Protein AF-N4UGT4-F1 (afdb_monomer)

Radius of gyration: 19.67 Å; Cα contacts (8 Å, |Δi|>4): 16; chains: 1; bounding box: 49×18×50 Å

Structure (mmCIF, N/CA/C/O backbone):
data_AF-N4UGT4-F1
#
_entry.id   AF-N4UGT4-F1
#
loop_
_atom_site.group_PDB
_atom_site.id
_atom_site.type_symbol
_atom_site.label_atom_id
_atom_site.label_alt_id
_atom_site.label_comp_id
_atom_site.label_asym_id
_atom_site.label_entity_id
_atom_site.label_seq_id
_atom_site.pdbx_PDB_ins_code
_atom_site.Cartn_x
_atom_site.Cartn_y
_atom_site.Cartn_z
_atom_site.occupancy
_atom_site.B_iso_or_equiv
_atom_site.auth_seq_id
_atom_site.auth_comp_id
_atom_site.auth_asym_id
_atom_site.auth_atom_id
_atom_site.pdbx_PDB_model_num
ATOM 1 N N . MET A 1 1 ? 36.451 -9.824 -26.937 1.00 43.22 1 MET A N 1
ATOM 2 C CA . MET A 1 1 ? 36.035 -8.416 -26.779 1.00 43.22 1 MET A CA 1
ATOM 3 C C . MET A 1 1 ? 34.948 -8.423 -25.715 1.00 43.22 1 MET A C 1
ATOM 5 O O . MET A 1 1 ? 33.792 -8.650 -26.038 1.00 43.22 1 MET A O 1
ATOM 9 N N . GLU A 1 2 ? 35.345 -8.376 -24.442 1.00 41.41 2 GLU A N 1
ATOM 10 C CA . GLU A 1 2 ? 34.403 -8.395 -23.315 1.00 41.41 2 GLU A CA 1
ATOM 11 C C . GLU A 1 2 ? 33.752 -7.017 -23.187 1.00 41.41 2 GLU A C 1
ATOM 13 O O . GLU A 1 2 ? 34.437 -5.994 -23.181 1.00 41.41 2 GLU A O 1
ATOM 18 N N . ALA A 1 3 ? 32.420 -6.992 -23.157 1.00 52.56 3 ALA A N 1
ATOM 19 C CA . ALA A 1 3 ? 31.659 -5.772 -22.941 1.00 52.56 3 ALA A CA 1
ATOM 20 C C . ALA A 1 3 ? 31.856 -5.297 -21.491 1.00 52.56 3 ALA A C 1
ATOM 22 O O . ALA A 1 3 ? 31.856 -6.128 -20.578 1.00 52.56 3 ALA A O 1
ATOM 23 N N . PRO A 1 4 ? 32.006 -3.984 -21.253 1.00 54.16 4 PRO A N 1
ATOM 24 C CA . PRO A 1 4 ? 32.224 -3.476 -19.913 1.00 54.16 4 PRO A CA 1
ATOM 25 C C . PRO A 1 4 ? 30.951 -3.704 -19.097 1.00 54.16 4 PRO A C 1
ATOM 27 O O . PRO A 1 4 ? 29.847 -3.371 -19.536 1.00 54.16 4 PRO A O 1
ATOM 3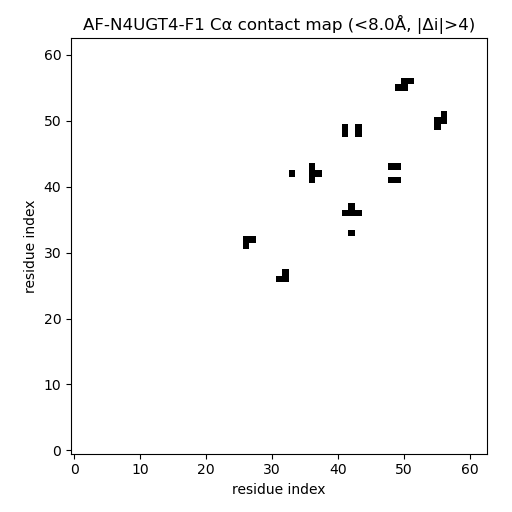0 N N . LEU A 1 5 ? 31.113 -4.291 -17.911 1.00 52.06 5 LEU A N 1
ATOM 31 C CA . LEU A 1 5 ? 30.071 -4.429 -16.901 1.00 52.06 5 LEU A CA 1
ATOM 32 C C . LEU A 1 5 ? 29.679 -3.024 -16.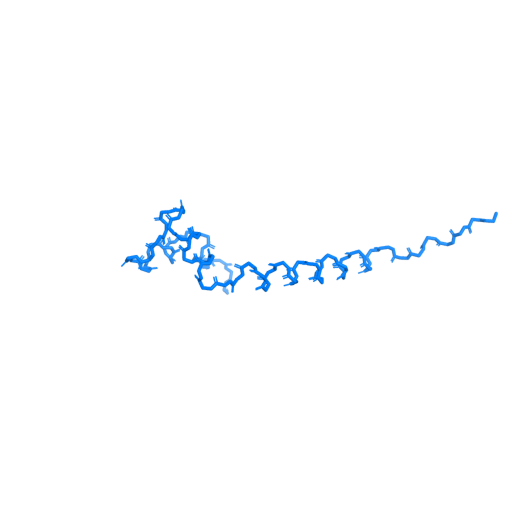427 1.00 52.06 5 LEU A C 1
ATOM 34 O O . LEU A 1 5 ? 30.215 -2.501 -15.454 1.00 52.06 5 LEU A O 1
ATOM 38 N N . VAL A 1 6 ? 28.776 -2.391 -17.178 1.00 54.59 6 VAL A N 1
ATOM 39 C CA . VAL A 1 6 ? 28.092 -1.154 -16.798 1.00 54.59 6 VAL A CA 1
ATOM 40 C C . VAL A 1 6 ? 27.543 -1.356 -15.398 1.00 54.59 6 VAL A C 1
ATOM 42 O O . VAL A 1 6 ? 26.879 -2.357 -15.153 1.00 54.59 6 VAL A O 1
ATOM 45 N N . GLU A 1 7 ? 27.818 -0.413 -14.503 1.00 54.91 7 GLU A N 1
ATOM 46 C CA . GLU A 1 7 ? 27.280 -0.338 -13.148 1.00 54.91 7 GLU A CA 1
ATOM 47 C C . GLU A 1 7 ? 25.771 -0.653 -13.093 1.00 54.91 7 GLU A C 1
ATOM 49 O O . GLU A 1 7 ? 24.916 0.226 -13.195 1.00 54.91 7 GLU A O 1
ATOM 54 N N . GLN A 1 8 ? 25.410 -1.926 -12.917 1.00 53.81 8 GLN A N 1
ATOM 55 C CA . GLN A 1 8 ? 24.007 -2.353 -12.888 1.00 53.81 8 GLN A CA 1
ATOM 56 C C . GLN A 1 8 ? 23.319 -1.998 -11.558 1.00 53.81 8 GLN A C 1
ATOM 58 O O . GLN A 1 8 ? 22.097 -2.106 -11.434 1.00 53.81 8 GLN A O 1
ATOM 63 N N . GLY A 1 9 ? 24.087 -1.546 -10.560 1.00 54.00 9 GLY A N 1
ATOM 64 C CA . GLY A 1 9 ? 23.606 -1.298 -9.200 1.00 54.00 9 GLY A CA 1
ATOM 65 C C . GLY A 1 9 ? 22.685 -0.082 -9.063 1.00 54.00 9 GLY A C 1
ATOM 66 O O . GLY A 1 9 ? 21.731 -0.120 -8.285 1.00 54.00 9 GLY A O 1
ATOM 67 N N . ASN A 1 10 ? 22.915 0.987 -9.832 1.00 61.41 10 ASN A N 1
ATOM 68 C CA . ASN A 1 10 ? 22.143 2.228 -9.695 1.00 61.41 10 ASN A CA 1
ATOM 69 C C . ASN A 1 10 ? 20.834 2.186 -10.510 1.00 61.41 10 ASN A C 1
ATOM 71 O O . ASN A 1 10 ? 19.760 2.577 -10.045 1.00 61.41 10 ASN A O 1
ATOM 75 N N . THR A 1 11 ? 20.887 1.610 -11.711 1.00 72.25 11 THR A N 1
ATOM 76 C CA . THR A 1 11 ? 19.753 1.540 -12.645 1.00 72.25 11 THR A CA 1
ATOM 77 C C . THR A 1 11 ? 18.658 0.585 -12.175 1.00 72.25 11 THR A C 1
ATOM 79 O O . THR A 1 11 ? 17.477 0.915 -12.291 1.00 72.25 11 THR A O 1
ATOM 82 N N . ALA A 1 12 ? 19.018 -0.566 -11.594 1.00 84.56 12 ALA A N 1
ATOM 83 C CA . ALA A 1 12 ? 18.047 -1.539 -11.086 1.00 84.56 12 ALA A CA 1
ATOM 84 C C . ALA A 1 12 ? 17.244 -0.982 -9.900 1.00 84.56 12 ALA A C 1
ATOM 86 O O . ALA A 1 12 ? 16.016 -1.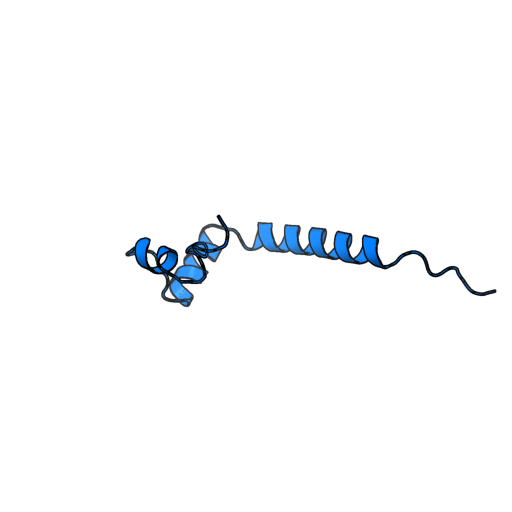090 -9.863 1.00 84.56 12 ALA A O 1
ATOM 87 N N . LYS A 1 13 ? 17.922 -0.305 -8.964 1.00 87.19 13 LYS A N 1
ATOM 88 C CA . LYS A 1 13 ? 17.274 0.356 -7.825 1.00 87.19 13 LYS A CA 1
ATOM 89 C C . LYS A 1 13 ? 16.336 1.470 -8.287 1.00 87.19 13 LYS A C 1
ATOM 91 O O . LYS A 1 13 ? 15.194 1.536 -7.837 1.00 87.19 13 LYS A O 1
ATOM 96 N N . ALA A 1 14 ? 16.780 2.314 -9.218 1.00 88.94 14 ALA A N 1
ATOM 97 C CA . ALA A 1 14 ? 15.943 3.370 -9.782 1.00 88.94 14 ALA A CA 1
ATOM 98 C C . ALA A 1 14 ? 14.704 2.811 -10.506 1.00 88.94 14 ALA A C 1
ATOM 100 O O . ALA A 1 14 ? 13.604 3.352 -10.364 1.00 88.94 14 ALA A O 1
ATOM 101 N N . ALA A 1 15 ? 14.854 1.709 -11.246 1.00 91.50 15 ALA A N 1
ATOM 102 C CA . ALA A 1 15 ? 13.743 1.029 -11.905 1.00 91.50 15 ALA A CA 1
ATOM 103 C C . ALA A 1 15 ? 12.743 0.454 -10.891 1.00 91.50 15 ALA A C 1
ATOM 105 O O . ALA A 1 15 ? 11.541 0.698 -11.019 1.00 91.50 15 ALA A O 1
ATOM 106 N N . PHE A 1 16 ? 13.230 -0.224 -9.846 1.00 92.44 16 PHE A N 1
ATOM 107 C CA . PHE A 1 16 ? 12.390 -0.716 -8.756 1.00 92.44 16 PHE A CA 1
ATOM 108 C C . PHE A 1 16 ? 11.601 0.419 -8.101 1.00 92.44 16 PHE A C 1
ATOM 110 O O . PHE A 1 16 ? 10.383 0.318 -7.986 1.00 92.44 16 PHE A O 1
ATOM 117 N N . LEU A 1 17 ? 12.258 1.526 -7.737 1.00 94.44 17 LEU A N 1
ATOM 118 C CA . LEU A 1 17 ? 11.594 2.664 -7.096 1.00 94.44 17 LEU A CA 1
ATOM 119 C C . LEU A 1 17 ? 10.501 3.270 -7.982 1.00 94.44 17 LEU A C 1
ATOM 121 O O . LEU A 1 17 ? 9.423 3.590 -7.488 1.00 94.44 17 LEU A O 1
ATOM 125 N N . ARG A 1 18 ? 10.734 3.381 -9.295 1.00 93.19 18 ARG A N 1
ATOM 126 C CA . ARG A 1 18 ? 9.719 3.858 -10.248 1.00 93.19 18 ARG A CA 1
ATOM 127 C C . ARG A 1 18 ? 8.530 2.903 -10.344 1.00 93.19 18 ARG A C 1
ATOM 129 O O . ARG A 1 18 ? 7.387 3.360 -10.339 1.00 93.19 18 ARG A O 1
ATOM 136 N N . CYS A 1 19 ? 8.776 1.597 -10.422 1.00 94.69 19 CYS A N 1
ATOM 137 C CA . CYS A 1 19 ? 7.716 0.589 -10.457 1.00 94.69 19 CYS A CA 1
ATOM 138 C C . CYS A 1 19 ? 6.923 0.561 -9.146 1.00 94.69 19 CYS A C 1
ATOM 140 O O . CYS A 1 19 ? 5.694 0.598 -9.171 1.00 94.69 19 CYS A O 1
ATOM 142 N N . TYR A 1 20 ? 7.620 0.582 -8.010 1.00 93.94 20 TYR A N 1
ATOM 143 C CA . TYR A 1 20 ? 7.013 0.630 -6.687 1.00 93.94 20 TYR A CA 1
ATOM 144 C C . TYR A 1 20 ? 6.190 1.902 -6.495 1.00 93.94 20 TYR A C 1
ATOM 146 O O . TYR A 1 20 ? 5.075 1.828 -5.999 1.00 93.94 20 TYR A O 1
ATOM 154 N N . PHE A 1 21 ? 6.681 3.059 -6.946 1.00 94.00 21 PHE A N 1
ATOM 155 C CA . PHE A 1 21 ? 5.928 4.310 -6.886 1.00 94.00 21 PHE A CA 1
ATOM 156 C C . PHE A 1 21 ? 4.600 4.212 -7.646 1.00 94.00 21 PHE A C 1
ATOM 158 O O . PHE A 1 21 ? 3.556 4.560 -7.102 1.00 94.00 21 PHE A O 1
ATOM 165 N N . LYS A 1 22 ? 4.613 3.675 -8.872 1.00 94.44 22 LYS A N 1
ATOM 166 C CA . LYS A 1 22 ? 3.385 3.469 -9.658 1.00 94.44 22 LYS A CA 1
ATOM 167 C C . LYS A 1 22 ? 2.418 2.508 -8.964 1.00 94.44 22 LYS A C 1
ATOM 169 O O . LYS A 1 22 ? 1.235 2.815 -8.849 1.00 94.44 22 LYS A O 1
ATOM 174 N N . ALA A 1 23 ? 2.926 1.380 -8.468 1.00 91.50 23 ALA A N 1
ATOM 175 C CA . ALA A 1 23 ? 2.127 0.410 -7.723 1.00 91.50 23 ALA A CA 1
ATOM 176 C C . ALA A 1 23 ? 1.537 1.027 -6.445 1.00 91.50 23 ALA A C 1
ATOM 178 O O . ALA A 1 23 ? 0.362 0.829 -6.151 1.00 91.50 23 ALA A O 1
ATOM 179 N N . ARG A 1 24 ? 2.323 1.836 -5.726 1.00 90.19 24 ARG A N 1
ATOM 180 C CA . ARG A 1 24 ? 1.901 2.567 -4.531 1.00 90.19 24 ARG A CA 1
ATOM 181 C C . ARG A 1 24 ? 0.758 3.523 -4.854 1.00 90.19 24 ARG A C 1
ATOM 183 O O . ARG A 1 24 ? -0.268 3.454 -4.198 1.00 90.19 24 ARG A O 1
ATOM 190 N N . VAL A 1 25 ? 0.897 4.376 -5.866 1.00 91.81 25 VAL A N 1
ATOM 191 C CA . VAL A 1 25 ? -0.165 5.325 -6.246 1.00 91.81 25 VAL A CA 1
ATOM 192 C C . VAL A 1 25 ? -1.459 4.592 -6.620 1.00 91.81 25 VAL A C 1
ATOM 194 O O . VAL A 1 25 ? -2.534 5.016 -6.212 1.00 91.81 25 VAL A O 1
ATOM 197 N N . ALA A 1 26 ? -1.366 3.459 -7.321 1.00 90.12 26 ALA A N 1
ATOM 198 C CA . ALA A 1 26 ? -2.534 2.646 -7.659 1.00 90.12 26 ALA A CA 1
ATOM 199 C C . ALA A 1 26 ? -3.168 1.942 -6.439 1.00 90.12 26 ALA A C 1
ATOM 201 O O . ALA A 1 26 ? -4.384 1.763 -6.386 1.00 90.12 26 ALA A O 1
ATOM 202 N N . ALA A 1 27 ? -2.356 1.530 -5.461 1.00 84.38 27 ALA A N 1
ATOM 203 C CA . ALA A 1 27 ?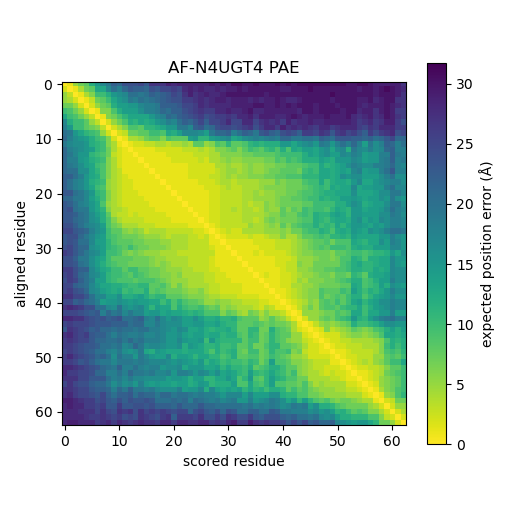 -2.809 0.807 -4.274 1.00 84.38 27 ALA A CA 1
ATOM 204 C C . ALA A 1 27 ? -3.335 1.725 -3.157 1.00 84.38 27 ALA A C 1
ATOM 206 O O . ALA A 1 27 ? -4.223 1.324 -2.408 1.00 84.38 27 ALA A O 1
ATOM 207 N N . PHE A 1 28 ? -2.816 2.950 -3.041 1.00 85.75 28 PHE A N 1
ATOM 208 C CA . PHE A 1 28 ? -3.203 3.930 -2.021 1.00 85.75 28 PHE A CA 1
ATOM 209 C C . PHE A 1 28 ? -4.434 4.745 -2.445 1.00 85.75 28 PHE A C 1
ATOM 211 O O . PHE A 1 28 ? -4.431 5.973 -2.433 1.00 85.75 28 PHE A O 1
ATOM 218 N N . THR A 1 29 ? -5.511 4.053 -2.803 1.00 89.38 29 THR A N 1
ATOM 219 C CA . THR A 1 29 ? -6.843 4.657 -2.930 1.00 89.38 29 THR A CA 1
ATOM 220 C C . THR A 1 29 ? -7.623 4.461 -1.634 1.00 89.38 29 THR A C 1
ATOM 222 O O . THR A 1 29 ? -7.425 3.476 -0.920 1.00 89.38 29 THR A O 1
ATOM 225 N N . GLU A 1 30 ? -8.516 5.397 -1.310 1.00 84.38 30 GLU A N 1
ATOM 226 C CA . GLU A 1 30 ? -9.304 5.374 -0.068 1.00 84.38 30 GLU A CA 1
ATOM 227 C C . GLU A 1 30 ? -10.056 4.046 0.117 1.00 84.38 30 GLU A C 1
ATOM 229 O O . GLU A 1 30 ? -10.039 3.457 1.196 1.00 84.38 30 GLU A O 1
ATOM 234 N N . GLU A 1 31 ? -10.643 3.527 -0.960 1.00 87.00 31 GLU A N 1
ATOM 235 C CA . GLU A 1 31 ? -11.363 2.251 -0.996 1.00 87.00 31 GLU A CA 1
ATOM 236 C C . GLU A 1 31 ? -10.462 1.061 -0.649 1.00 87.00 31 GLU A C 1
ATOM 238 O O . GLU A 1 31 ? -10.828 0.215 0.168 1.00 87.00 31 GLU A O 1
ATOM 243 N N . LYS A 1 32 ? -9.264 0.996 -1.242 1.00 86.94 32 LYS A N 1
ATOM 244 C CA . LYS A 1 32 ? -8.307 -0.097 -1.025 1.00 86.94 32 LYS A CA 1
ATOM 245 C C . LYS A 1 32 ? -7.695 -0.037 0.367 1.00 86.94 32 LYS A C 1
ATOM 247 O O . LYS A 1 32 ? -7.555 -1.074 1.010 1.00 86.94 32 LYS A O 1
ATOM 252 N N . ILE A 1 33 ? -7.402 1.168 0.853 1.00 85.00 33 ILE A N 1
ATOM 253 C CA . ILE A 1 33 ? -6.947 1.403 2.225 1.00 85.00 33 ILE A CA 1
ATOM 254 C C . ILE A 1 33 ? -8.022 0.916 3.199 1.00 85.00 33 ILE A C 1
ATOM 256 O O . ILE A 1 33 ? -7.733 0.096 4.069 1.00 85.00 33 ILE A O 1
ATOM 260 N N . ARG A 1 34 ? -9.280 1.339 3.016 1.00 84.25 34 ARG A N 1
ATOM 261 C CA . ARG A 1 34 ? -10.406 0.9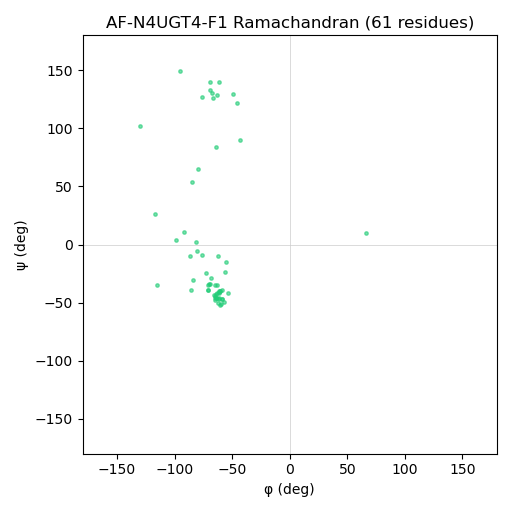05 3.853 1.00 84.25 34 ARG A CA 1
ATOM 262 C C . ARG A 1 34 ? -10.601 -0.610 3.835 1.00 84.25 34 ARG A C 1
ATOM 264 O O . ARG A 1 34 ? -10.725 -1.218 4.895 1.00 84.25 34 ARG A O 1
ATOM 271 N N . ALA A 1 35 ? -10.578 -1.222 2.654 1.00 85.88 35 ALA A N 1
ATOM 272 C CA . ALA A 1 35 ? -10.676 -2.671 2.511 1.00 85.88 35 ALA A CA 1
ATOM 273 C C . ALA A 1 35 ? -9.528 -3.406 3.229 1.00 85.88 35 ALA A C 1
ATOM 275 O O . ALA A 1 35 ? -9.774 -4.412 3.889 1.00 85.88 35 ALA A O 1
ATOM 276 N N . GLY A 1 36 ? -8.297 -2.887 3.167 1.00 85.69 36 GLY A N 1
ATOM 277 C CA . GLY A 1 36 ? -7.149 -3.440 3.893 1.00 85.69 36 GLY A CA 1
ATOM 278 C C . GLY A 1 36 ? -7.304 -3.354 5.414 1.00 85.69 36 GLY A C 1
ATOM 279 O O . GLY A 1 36 ? -7.039 -4.326 6.123 1.00 85.69 36 GLY A O 1
ATOM 280 N N . TRP A 1 37 ? -7.800 -2.224 5.924 1.00 82.25 37 TRP A N 1
ATOM 281 C CA . TRP A 1 37 ? -8.109 -2.056 7.347 1.00 82.25 37 TRP A CA 1
ATOM 282 C C . TRP A 1 37 ? -9.220 -3.006 7.821 1.00 82.25 37 TRP A C 1
ATOM 284 O O . TRP A 1 37 ? -9.098 -3.603 8.889 1.00 82.25 37 TRP A O 1
ATOM 294 N N . LEU A 1 38 ? -10.277 -3.193 7.022 1.00 81.94 38 LEU A N 1
ATOM 295 C CA . LEU A 1 38 ? -11.339 -4.164 7.313 1.00 81.94 38 LEU A CA 1
ATOM 296 C C . LEU A 1 38 ? -10.800 -5.598 7.338 1.00 81.94 38 LEU A C 1
ATOM 298 O O . LEU A 1 38 ? -11.024 -6.319 8.306 1.00 81.94 38 LEU A O 1
ATOM 302 N N . ALA A 1 39 ? -10.055 -5.997 6.305 1.00 84.38 39 ALA A N 1
ATOM 303 C CA . ALA A 1 39 ? -9.536 -7.357 6.163 1.00 84.38 39 ALA A CA 1
ATOM 304 C C . ALA A 1 39 ? -8.528 -7.734 7.260 1.00 84.38 39 ALA A C 1
ATOM 306 O O . ALA A 1 39 ? -8.498 -8.876 7.707 1.00 84.38 39 ALA A O 1
ATOM 307 N N . SER A 1 40 ? -7.717 -6.778 7.717 1.00 79.88 40 SER A N 1
ATOM 308 C CA . SER A 1 40 ? -6.742 -6.990 8.796 1.00 79.88 40 SER A CA 1
ATOM 309 C C . SER A 1 40 ? -7.350 -6.938 10.203 1.00 79.88 40 SER A C 1
ATOM 311 O O . SER A 1 40 ? -6.638 -7.163 11.180 1.00 79.88 40 SER A O 1
ATOM 313 N N . GLY A 1 41 ? -8.641 -6.608 10.342 1.00 76.00 41 GLY A N 1
ATOM 314 C CA . GLY A 1 41 ? -9.275 -6.389 11.648 1.00 76.00 41 GLY A CA 1
ATOM 315 C C . GLY A 1 41 ? -8.737 -5.162 12.399 1.00 76.00 41 GLY A C 1
ATOM 316 O O . GLY A 1 41 ? -9.054 -4.959 13.573 1.00 76.00 41 GLY A O 1
ATOM 317 N N . LEU A 1 42 ? -7.933 -4.335 11.723 1.00 72.69 42 LEU A N 1
ATOM 318 C CA . LEU A 1 42 ? -7.379 -3.083 12.231 1.00 72.69 42 LEU A CA 1
ATOM 319 C C . LEU A 1 42 ? -8.278 -1.880 11.903 1.00 72.69 42 LEU A C 1
ATOM 321 O O . LEU A 1 42 ? -7.860 -0.738 12.087 1.00 72.69 42 LEU A O 1
ATOM 325 N N . TRP A 1 43 ? -9.502 -2.125 11.416 1.00 70.25 43 TRP A N 1
ATOM 326 C CA . TRP A 1 43 ? -10.487 -1.088 11.124 1.00 70.25 43 TRP A CA 1
ATOM 327 C C . TRP A 1 43 ? -10.570 -0.089 12.283 1.00 70.25 43 TRP A C 1
ATOM 329 O O . TRP A 1 43 ? -10.838 -0.501 13.420 1.00 70.25 43 TRP A O 1
ATOM 339 N N . PRO A 1 44 ? -10.324 1.210 12.034 1.00 65.88 44 PRO A N 1
ATOM 340 C CA . PRO A 1 44 ? -10.174 2.191 13.094 1.00 65.88 44 PRO A CA 1
ATOM 341 C C . PRO A 1 44 ? -11.548 2.628 13.614 1.00 65.88 44 PRO A C 1
ATOM 343 O O . PRO A 1 44 ? -11.934 3.783 13.500 1.00 65.88 44 PRO A O 1
ATOM 346 N N . ILE A 1 45 ? -12.292 1.705 14.230 1.00 70.38 45 ILE A N 1
ATOM 347 C CA . ILE A 1 45 ? -13.318 2.074 15.220 1.00 70.38 45 ILE A CA 1
ATOM 348 C C . ILE A 1 45 ? -12.615 2.744 16.406 1.00 70.38 45 ILE A C 1
ATOM 3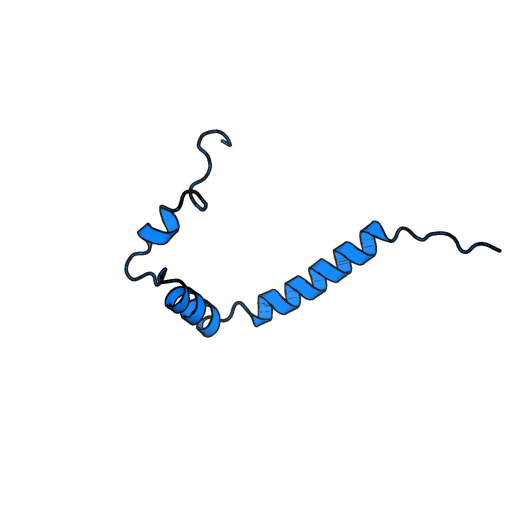50 O O . ILE A 1 45 ? -13.125 3.689 16.996 1.00 70.38 45 ILE A O 1
ATOM 354 N N . ASN A 1 46 ? -11.400 2.277 16.715 1.00 69.44 46 ASN A N 1
ATOM 355 C CA . ASN A 1 46 ? -10.503 2.886 17.680 1.00 69.44 46 ASN A CA 1
ATOM 356 C C . ASN A 1 46 ? -9.106 3.062 17.064 1.00 69.44 46 ASN A C 1
ATOM 358 O O . ASN A 1 46 ? -8.325 2.112 16.986 1.00 69.44 46 ASN A O 1
ATOM 362 N N . VAL A 1 47 ? -8.799 4.293 16.653 1.00 71.69 47 VAL A N 1
ATOM 363 C CA . VAL A 1 47 ? -7.495 4.713 16.105 1.00 71.69 47 VAL A CA 1
ATOM 364 C C . VAL A 1 47 ? -6.315 4.439 17.042 1.00 71.69 47 VAL A C 1
ATOM 366 O O . VAL A 1 47 ? -5.198 4.267 16.563 1.00 71.69 47 VAL A O 1
ATOM 369 N N . MET A 1 48 ? -6.540 4.321 18.354 1.00 76.31 48 MET A N 1
ATOM 370 C CA . MET A 1 48 ? -5.463 4.032 19.304 1.00 76.31 48 MET A CA 1
ATOM 371 C C . MET A 1 48 ? -4.900 2.625 19.138 1.00 76.31 48 MET A C 1
ATOM 373 O O . MET A 1 48 ? -3.729 2.417 19.412 1.00 76.31 48 MET A O 1
ATOM 377 N N . ARG A 1 49 ? -5.696 1.661 18.664 1.00 73.00 49 ARG A N 1
ATOM 378 C CA . ARG A 1 49 ? -5.282 0.255 18.558 1.00 73.00 49 ARG A CA 1
ATOM 379 C C . ARG A 1 49 ? -4.132 0.028 17.559 1.00 73.00 49 ARG A C 1
ATOM 381 O O . ARG A 1 49 ? -3.177 -0.655 17.921 1.00 73.00 49 ARG A O 1
ATOM 388 N N . PRO A 1 50 ? -4.171 0.572 16.324 1.00 73.25 50 PRO A N 1
ATOM 389 C CA . PRO A 1 50 ? -3.014 0.514 15.432 1.00 73.25 50 PRO A CA 1
ATOM 390 C C . PRO A 1 50 ? -1.855 1.406 15.901 1.00 73.25 50 PRO A C 1
ATOM 392 O O . PRO A 1 50 ? -0.704 1.015 15.731 1.00 73.25 50 PRO A O 1
ATOM 395 N N . LEU A 1 51 ? -2.129 2.558 16.525 1.00 77.75 51 LEU A N 1
ATOM 396 C CA . LEU A 1 51 ? -1.089 3.472 17.025 1.00 77.75 51 LEU A CA 1
ATOM 397 C C . LEU A 1 51 ? -0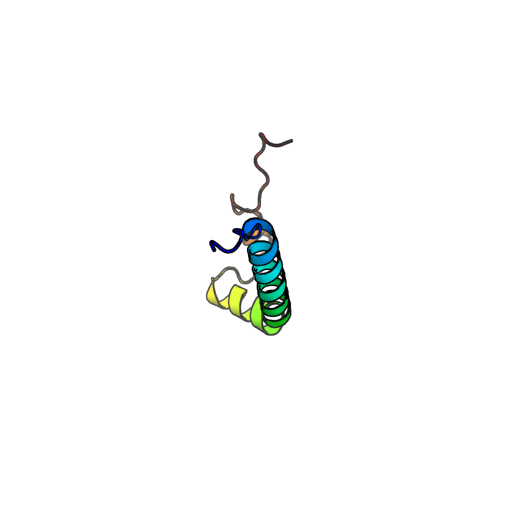.358 2.946 18.270 1.00 77.75 51 LEU A C 1
ATOM 399 O O . LEU A 1 51 ? 0.795 3.292 18.486 1.00 77.75 51 LEU A O 1
ATOM 403 N N . SER A 1 52 ? -0.989 2.070 19.057 1.00 77.50 52 SER A N 1
ATOM 404 C CA . SER A 1 52 ? -0.373 1.384 20.199 1.00 77.50 52 SER A CA 1
ATOM 405 C C . SER A 1 52 ? 0.460 0.163 19.797 1.00 77.50 52 SER A C 1
ATOM 407 O O . SER A 1 52 ? 0.932 -0.583 20.652 1.00 77.50 52 SER A O 1
ATOM 409 N N . SER A 1 53 ? 0.579 -0.118 18.499 1.00 78.31 53 SER A N 1
ATOM 410 C CA . SER A 1 53 ? 1.408 -1.209 18.008 1.00 78.31 53 SER A CA 1
ATOM 411 C C . SER A 1 53 ? 2.882 -0.884 18.231 1.00 78.31 53 SER A C 1
ATOM 413 O O . SER A 1 53 ? 3.348 0.177 17.824 1.00 78.31 53 SER A O 1
ATOM 415 N N . LYS A 1 54 ? 3.648 -1.838 18.765 1.00 81.00 54 LYS A N 1
ATOM 416 C CA . LYS A 1 54 ? 5.116 -1.738 18.890 1.00 81.00 54 LYS A CA 1
ATOM 417 C C . LYS A 1 54 ? 5.852 -1.466 17.568 1.00 81.00 54 LYS A C 1
ATOM 419 O O . LYS A 1 54 ? 7.026 -1.153 17.580 1.00 81.00 54 LYS A O 1
ATOM 424 N N . TYR A 1 55 ? 5.179 -1.650 16.429 1.00 77.62 55 TYR A N 1
ATOM 425 C CA . TYR A 1 55 ? 5.717 -1.362 15.095 1.00 77.62 55 TYR A CA 1
ATOM 426 C C . TYR A 1 55 ? 5.504 0.096 14.651 1.00 77.62 55 TYR A C 1
ATOM 428 O O . TYR A 1 55 ? 5.993 0.485 13.596 1.00 77.62 55 TYR A O 1
ATOM 436 N N . VAL A 1 56 ? 4.705 0.862 15.398 1.00 76.31 56 VAL A N 1
ATOM 437 C CA . VAL A 1 56 ? 4.346 2.261 15.108 1.00 76.31 56 VAL A CA 1
ATOM 438 C C . VAL A 1 56 ? 4.898 3.197 16.179 1.00 76.31 56 VAL A C 1
ATOM 440 O O . VAL A 1 56 ? 5.283 4.320 15.860 1.00 76.31 56 VAL A O 1
ATOM 443 N N . ILE A 1 57 ? 4.935 2.744 17.435 1.00 81.06 57 ILE A N 1
ATOM 444 C CA . ILE A 1 57 ? 5.551 3.494 18.528 1.00 81.06 57 ILE A CA 1
ATOM 445 C C . ILE A 1 57 ? 7.067 3.558 18.260 1.00 81.06 57 ILE A C 1
ATOM 447 O O . ILE A 1 57 ? 7.664 2.502 18.043 1.00 81.06 57 ILE A O 1
ATOM 451 N N . PRO A 1 58 ? 7.680 4.755 18.234 1.00 75.19 58 PRO A N 1
ATOM 452 C CA . PRO A 1 58 ? 9.126 4.888 18.091 1.00 75.19 58 PRO A CA 1
ATOM 453 C C . PRO A 1 58 ? 9.832 4.213 19.270 1.00 75.19 58 PRO A C 1
ATOM 455 O O . PRO A 1 58 ? 9.366 4.312 20.406 1.00 75.19 58 PRO A O 1
ATOM 458 N N . ASP A 1 59 ? 10.942 3.525 18.999 1.00 74.62 59 ASP A N 1
ATOM 459 C CA . ASP A 1 59 ? 11.752 2.935 20.060 1.00 74.62 59 ASP A CA 1
ATOM 460 C C . ASP A 1 59 ? 12.299 4.061 20.945 1.00 74.62 59 ASP A C 1
ATOM 462 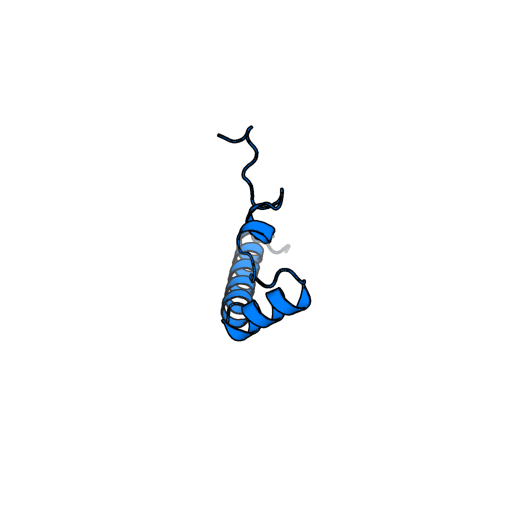O O . ASP A 1 59 ? 12.909 5.017 20.464 1.00 74.62 59 ASP A O 1
ATOM 466 N N . GLU A 1 60 ? 12.103 3.941 22.257 1.00 65.44 60 GLU A N 1
ATOM 467 C CA . GLU A 1 60 ? 12.516 4.950 23.247 1.00 65.44 60 GLU A CA 1
ATOM 468 C C . GLU A 1 60 ? 14.047 5.168 23.273 1.00 65.44 60 GLU A C 1
ATOM 470 O O . GLU A 1 60 ? 14.534 6.109 23.892 1.00 65.44 60 GLU A O 1
ATOM 475 N N . ASN A 1 61 ? 14.801 4.313 22.573 1.00 61.75 61 ASN A N 1
ATOM 476 C CA . ASN A 1 61 ? 16.258 4.338 22.451 1.00 61.75 61 ASN A CA 1
ATOM 477 C C . ASN A 1 61 ? 16.776 4.991 21.152 1.00 61.75 61 ASN A C 1
ATOM 479 O O . ASN A 1 61 ? 17.981 4.959 20.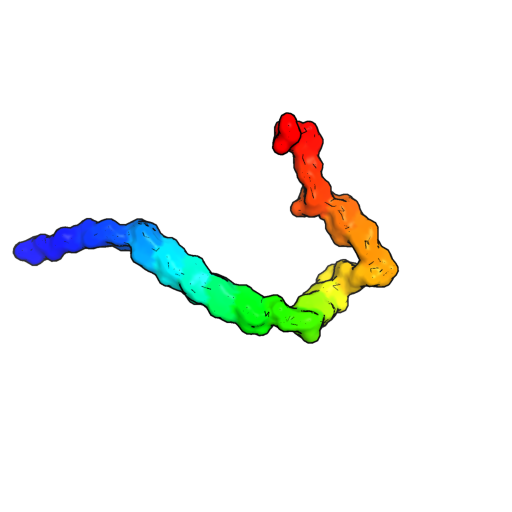910 1.00 61.75 61 ASN A O 1
ATOM 483 N N . GLU A 1 62 ? 15.901 5.543 20.307 1.00 59.50 62 GLU A N 1
ATOM 484 C CA . GLU A 1 62 ? 16.262 6.139 19.007 1.00 59.50 62 GLU A CA 1
ATOM 485 C C . GLU A 1 62 ? 15.959 7.656 18.936 1.00 59.50 62 GLU A C 1
ATOM 487 O O . GLU A 1 62 ? 15.732 8.199 17.853 1.00 59.50 62 GLU A O 1
ATOM 492 N N . ALA A 1 63 ? 15.950 8.336 20.096 1.00 50.00 63 ALA A N 1
ATOM 493 C CA . ALA A 1 63 ? 15.769 9.789 20.243 1.00 50.00 63 ALA A CA 1
ATOM 494 C C . ALA A 1 63 ? 17.079 10.528 20.566 1.00 50.00 63 ALA A C 1
ATOM 496 O O . ALA A 1 63 ? 17.852 10.031 21.418 1.00 50.00 63 ALA A O 1
#

pLDDT: mean 76.34, std 14.06, range [41.41, 94.69]

Organism: Fusarium oxysporum f. sp. cubense (strain race 1) (NCBI:txid1229664)

Sequence (63 aa):
MEAPLVEQGNTAKAAFLRCYFKARVAAFTEEKIRAGWLASGLWPINVMRPLSSKYVIPDENEA

Secondary structure (DSSP, 8-state):
-PPP---HHHHHHHHHHHHHHHHHHHH--HHHHHHHHHHTT--TTSTHHHHTSTTTSPPTT--

Foldseek 3Di:
DDDDPPPPPPVVVVVVVVVVVVVCVVCPDPVNVQVVCVVVVVRPPPPVVVCVDPVNDDDPPPD

Mean predicted aligned error: 12.8 Å

Solvent-accessible surface area (backbone atoms only — not comparable to full-atom values): 4016 Å² total; per-residue (Å²): 136,82,78,80,84,67,77,62,72,62,58,54,52,54,49,49,52,55,53,50,49,55,52,45,62,71,52,70,36,73,68,51,49,49,50,51,27,54,73,69,72,60,46,66,88,53,64,60,63,66,55,68,30,80,90,63,45,77,63,91,86,78,120